Protein AF-A0ABD5GET7-F1 (afdb_monomer_lite)

Sequence (172 aa):
MSDIDWTKAPPGTNAWLEGIWHKQQGSQCFYWDAESEIWRLTRLTQYGLSIILRRPDGKNHEPTPWTGEGLPPVGVEVEWYECRQTGWQRVTVLAYHEDEAWIAPAGKPSIVVGNPANFRPIRTPEQIAEEERKAAIDEMYRIYADQPVATHNVRECLAAIYDSGWRKAGDA

Secondary structure (DSSP, 8-state):
-----GGGPPTT--EEETTEEEEEETTEEEEEETTTTEEEE-HHHHTT-------TTS-PPPPPPP-SSSSPPTT-EEEEE--TTT-EEEEEEEEEETTEEEEEETT-S--EEE-GGGEEPPPPHHHHHHHHHHHHHHHHHHHHHTS-GGG--HHHHHHHHHHTT--PPP--

Structure (mmCIF, N/CA/C/O backbone):
data_AF-A0ABD5GET7-F1
#
_entry.id   AF-A0ABD5GET7-F1
#
loop_
_atom_site.group_PDB
_atom_site.id
_atom_site.type_symbol
_atom_site.label_atom_id
_atom_site.label_alt_id
_atom_site.label_comp_id
_atom_site.label_asym_id
_atom_site.label_entity_id
_atom_site.label_seq_id
_atom_site.pdbx_PDB_ins_code
_atom_site.Cartn_x
_atom_site.Cartn_y
_atom_site.Cartn_z
_atom_site.occupancy
_atom_site.B_iso_or_equiv
_atom_site.auth_seq_id
_atom_site.auth_comp_id
_atom_site.auth_asym_id
_atom_site.auth_atom_id
_atom_site.pdbx_PDB_model_num
ATOM 1 N N . MET A 1 1 ? 4.192 -16.144 -31.088 1.00 47.19 1 MET A N 1
ATOM 2 C CA . MET A 1 1 ? 5.273 -15.468 -30.344 1.00 47.19 1 MET A CA 1
ATOM 3 C C . MET A 1 1 ? 6.553 -16.155 -30.755 1.00 47.19 1 MET A C 1
ATOM 5 O O . MET A 1 1 ? 6.593 -17.371 -30.669 1.00 47.19 1 MET A O 1
ATOM 9 N N . SER A 1 2 ? 7.506 -15.427 -31.328 1.00 50.31 2 SER A N 1
ATOM 10 C CA . SER A 1 2 ? 8.758 -16.007 -31.817 1.00 50.31 2 SER A CA 1
ATOM 11 C C . SER A 1 2 ? 9.522 -16.668 -30.665 1.00 50.31 2 SER A C 1
ATOM 13 O O . SER A 1 2 ? 9.617 -16.070 -29.593 1.00 50.31 2 SER A O 1
ATOM 15 N N . ASP A 1 3 ? 10.054 -17.870 -30.887 1.00 69.19 3 ASP A N 1
ATOM 16 C CA . ASP A 1 3 ? 10.919 -18.575 -29.936 1.00 69.19 3 ASP A CA 1
ATOM 17 C C . ASP A 1 3 ? 12.238 -17.808 -29.780 1.00 69.19 3 ASP A C 1
ATOM 19 O O . ASP A 1 3 ? 13.157 -17.915 -30.592 1.00 69.19 3 ASP A O 1
ATOM 23 N N . ILE A 1 4 ? 12.301 -16.955 -28.761 1.00 75.75 4 ILE A N 1
ATOM 24 C CA . ILE A 1 4 ? 13.485 -16.164 -28.423 1.00 75.75 4 ILE A CA 1
ATOM 25 C C . ILE A 1 4 ? 14.454 -17.049 -27.639 1.00 75.75 4 ILE A C 1
ATOM 27 O O . ILE A 1 4 ? 14.096 -17.615 -26.606 1.00 75.75 4 ILE A O 1
ATOM 31 N N . ASP A 1 5 ? 15.698 -17.130 -28.103 1.00 83.00 5 ASP A N 1
ATOM 32 C CA . ASP A 1 5 ? 16.764 -17.849 -27.409 1.00 83.00 5 ASP A CA 1
ATOM 33 C C . ASP A 1 5 ? 17.336 -17.004 -26.259 1.00 83.00 5 ASP A C 1
ATOM 35 O O . ASP A 1 5 ? 18.267 -16.212 -26.425 1.00 83.00 5 ASP A O 1
ATOM 39 N N . TRP A 1 6 ? 16.767 -17.185 -25.067 1.00 77.75 6 TRP A N 1
ATOM 40 C CA . TRP A 1 6 ? 17.175 -16.491 -23.843 1.00 77.75 6 TRP A CA 1
ATOM 41 C C . TRP A 1 6 ? 18.587 -16.838 -23.364 1.00 77.75 6 TRP A C 1
ATOM 43 O O . TRP A 1 6 ? 19.122 -16.118 -22.522 1.00 77.75 6 TRP A O 1
ATOM 53 N N . THR A 1 7 ? 19.224 -17.890 -23.889 1.00 81.69 7 THR A N 1
ATOM 54 C CA . THR A 1 7 ? 20.618 -18.208 -23.531 1.00 81.69 7 THR A CA 1
ATOM 55 C C . THR A 1 7 ? 21.611 -17.194 -24.099 1.00 81.69 7 THR A C 1
ATOM 57 O O . THR A 1 7 ? 22.713 -17.053 -23.577 1.00 81.69 7 THR A O 1
ATOM 60 N N . LYS A 1 8 ? 21.197 -16.435 -25.121 1.00 85.81 8 LYS A N 1
ATOM 61 C CA . LYS A 1 8 ? 21.974 -15.353 -25.741 1.00 85.81 8 LYS A CA 1
ATOM 62 C C . LYS A 1 8 ? 21.707 -13.983 -25.118 1.00 85.81 8 LYS A C 1
ATOM 64 O O . LYS A 1 8 ? 22.228 -12.980 -25.601 1.00 85.81 8 LYS A O 1
ATOM 69 N N . ALA A 1 9 ? 20.871 -13.922 -24.084 1.00 84.75 9 ALA A N 1
ATOM 70 C CA . ALA A 1 9 ? 20.542 -12.673 -23.425 1.00 84.75 9 ALA A CA 1
ATOM 71 C C . ALA A 1 9 ? 21.751 -12.148 -22.622 1.00 84.75 9 ALA A C 1
ATOM 73 O O . ALA A 1 9 ? 22.353 -12.906 -21.855 1.00 84.75 9 ALA A O 1
ATOM 74 N N . PRO A 1 10 ? 22.082 -10.850 -22.721 1.00 85.62 10 PRO A N 1
ATOM 75 C CA . PRO A 1 10 ? 23.091 -10.236 -21.871 1.00 85.62 10 PRO A CA 1
ATOM 76 C C . PRO A 1 10 ? 22.747 -10.386 -20.376 1.00 85.62 10 PRO A C 1
ATOM 78 O O . PRO A 1 10 ? 21.563 -10.433 -20.009 1.00 85.62 10 PRO A O 1
ATOM 81 N N . PRO A 1 11 ? 23.743 -10.407 -19.473 1.00 80.31 11 PRO A N 1
ATOM 82 C CA . PRO A 1 11 ? 23.496 -10.502 -18.039 1.00 80.31 11 PRO A CA 1
ATOM 83 C C . PRO A 1 11 ? 22.559 -9.397 -17.529 1.00 80.31 11 PRO A C 1
ATOM 85 O O . PRO A 1 11 ? 22.727 -8.215 -17.836 1.00 80.31 11 PRO A O 1
ATOM 88 N N . GLY A 1 12 ? 21.564 -9.788 -16.730 1.00 75.31 12 GLY A N 1
ATOM 89 C CA . GLY A 1 12 ? 20.578 -8.868 -16.156 1.00 75.31 12 GLY A CA 1
ATOM 90 C C . GLY A 1 12 ? 19.410 -8.501 -17.077 1.00 75.31 12 GLY A C 1
ATOM 91 O O . GLY A 1 12 ? 18.558 -7.723 -16.660 1.00 75.31 12 GLY A O 1
ATOM 92 N N . THR A 1 13 ? 19.328 -9.065 -18.287 1.00 79.75 13 THR A N 1
ATOM 93 C CA . THR A 1 13 ? 18.182 -8.880 -19.195 1.00 79.75 13 THR A CA 1
ATOM 94 C C . THR A 1 13 ? 16.878 -9.324 -18.538 1.00 79.75 13 THR A C 1
ATOM 96 O O . THR A 1 13 ? 16.815 -10.404 -17.958 1.00 79.75 13 THR A O 1
ATOM 99 N N . ASN A 1 14 ? 15.803 -8.556 -18.675 1.00 73.69 14 ASN A N 1
ATOM 100 C CA . ASN A 1 14 ? 14.467 -8.937 -18.213 1.00 73.69 14 ASN A CA 1
ATOM 101 C C . ASN A 1 14 ? 13.372 -8.774 -19.280 1.00 73.69 14 ASN A C 1
ATOM 103 O O . ASN A 1 14 ? 12.213 -9.049 -18.988 1.00 73.69 14 ASN A O 1
ATOM 107 N N . ALA A 1 15 ? 13.721 -8.405 -20.516 1.00 76.50 15 ALA A N 1
ATOM 108 C CA . ALA A 1 15 ? 12.778 -8.415 -21.629 1.00 76.50 15 ALA A CA 1
ATOM 109 C C . ALA A 1 15 ? 13.437 -8.441 -23.010 1.00 76.50 15 ALA A C 1
ATOM 111 O O . ALA A 1 15 ? 14.613 -8.116 -23.175 1.00 76.50 15 ALA A O 1
ATOM 112 N N . TRP A 1 16 ? 12.620 -8.794 -24.002 1.00 75.31 16 TRP A N 1
ATOM 113 C CA . TRP A 1 16 ? 12.925 -8.720 -25.424 1.00 75.31 16 TRP A CA 1
ATOM 114 C C . TRP A 1 16 ? 11.808 -7.949 -26.124 1.00 75.31 16 TRP A C 1
ATOM 116 O O . TRP A 1 16 ? 10.655 -8.383 -26.103 1.00 75.31 16 TRP A O 1
ATOM 126 N N . LEU A 1 17 ? 12.143 -6.807 -26.719 1.00 72.31 17 LEU A N 1
ATOM 127 C CA . LEU A 1 17 ? 11.199 -5.935 -27.416 1.00 72.31 17 LEU A CA 1
ATOM 128 C C . LEU A 1 17 ? 11.795 -5.518 -28.751 1.00 72.31 17 LEU A C 1
ATOM 130 O O . LEU A 1 17 ? 12.943 -5.088 -28.792 1.00 72.31 17 LEU A O 1
ATOM 134 N N . GLU A 1 18 ? 11.017 -5.657 -29.824 1.00 73.75 18 GLU A N 1
ATOM 135 C CA . GLU A 1 18 ? 11.384 -5.188 -31.171 1.00 73.75 18 GLU A CA 1
ATOM 136 C C . GLU A 1 18 ? 12.777 -5.645 -31.652 1.00 73.75 18 GLU A C 1
ATOM 138 O O . GLU A 1 18 ? 13.445 -4.959 -32.416 1.00 73.75 18 GLU A O 1
ATOM 143 N N . GLY A 1 19 ? 13.228 -6.828 -31.217 1.00 78.75 19 GLY A N 1
ATOM 144 C CA . GLY A 1 19 ? 14.538 -7.364 -31.598 1.00 78.75 19 GLY A CA 1
ATOM 145 C C . GLY A 1 19 ? 15.706 -6.920 -30.710 1.00 78.75 19 GLY A C 1
ATOM 146 O O . GLY A 1 19 ? 16.855 -7.175 -31.063 1.00 78.75 19 GLY A O 1
ATOM 147 N N . ILE A 1 20 ? 15.435 -6.259 -29.580 1.00 84.81 20 ILE A N 1
ATOM 148 C CA . ILE A 1 20 ? 16.449 -5.691 -28.688 1.00 84.81 20 ILE A CA 1
ATOM 149 C C . ILE A 1 20 ? 16.254 -6.211 -27.256 1.00 84.81 20 ILE A C 1
ATOM 151 O O . ILE A 1 20 ? 15.141 -6.238 -26.712 1.00 84.81 20 ILE A O 1
ATOM 155 N N . TRP A 1 21 ? 17.356 -6.610 -26.614 1.00 86.06 21 TRP A N 1
ATOM 156 C CA . TRP A 1 21 ? 17.367 -6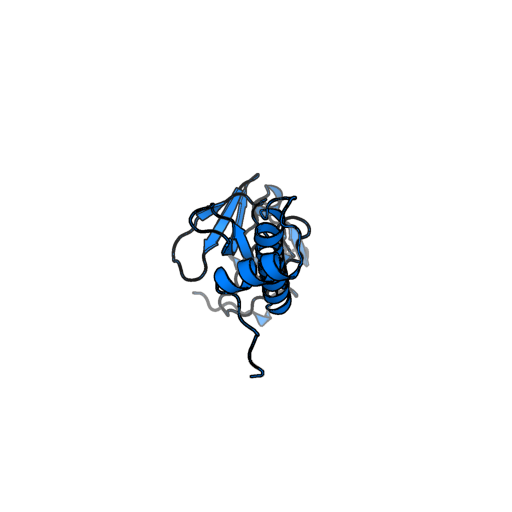.997 -25.202 1.00 86.06 21 TRP A CA 1
ATOM 157 C C . TRP A 1 21 ? 17.219 -5.774 -24.308 1.00 86.06 21 TRP A C 1
ATOM 159 O O . TRP A 1 21 ? 17.871 -4.755 -24.522 1.00 86.06 21 TRP A O 1
ATOM 169 N N . HIS A 1 22 ? 16.401 -5.893 -23.272 1.00 84.12 22 HIS A N 1
ATOM 170 C CA . HIS A 1 22 ? 16.176 -4.831 -22.306 1.00 84.12 22 HIS A CA 1
ATOM 171 C C . HIS A 1 22 ? 16.385 -5.319 -20.873 1.00 84.12 22 HIS A C 1
ATOM 173 O O . HIS A 1 22 ? 16.182 -6.498 -20.567 1.00 84.12 22 HIS A O 1
ATOM 179 N N . LYS A 1 23 ? 16.758 -4.398 -19.982 1.00 82.44 23 LYS A N 1
ATOM 180 C CA . LYS A 1 23 ? 16.748 -4.610 -18.530 1.00 82.44 23 LYS A CA 1
ATOM 181 C C . LYS A 1 23 ? 16.116 -3.432 -17.798 1.00 82.44 23 LYS A C 1
ATOM 183 O O . LYS A 1 23 ? 16.214 -2.295 -18.256 1.00 82.44 23 LYS A O 1
ATOM 188 N N . GLN A 1 24 ? 15.556 -3.694 -16.623 1.00 74.88 24 GLN A N 1
ATOM 189 C CA . GLN A 1 24 ? 15.061 -2.670 -15.704 1.00 74.88 24 GLN A CA 1
ATOM 190 C C . GLN A 1 24 ? 15.885 -2.679 -14.413 1.00 74.88 24 GLN A C 1
ATOM 192 O O . GLN A 1 24 ? 16.191 -3.743 -13.874 1.00 74.88 24 GLN A O 1
ATOM 197 N N . GLN A 1 25 ? 16.243 -1.496 -13.919 1.00 71.94 25 GLN A N 1
ATOM 198 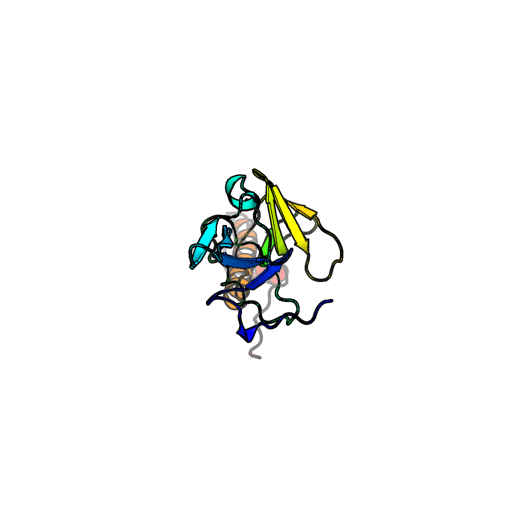C CA . GLN A 1 25 ? 16.857 -1.292 -12.608 1.00 71.94 25 GLN A CA 1
ATOM 199 C C . GLN A 1 25 ? 16.098 -0.167 -11.896 1.00 71.94 25 GLN A C 1
ATOM 201 O O . GLN A 1 25 ? 16.193 0.998 -12.279 1.00 71.94 25 GLN A O 1
ATOM 206 N N . GLY A 1 26 ? 15.289 -0.520 -10.893 1.00 69.19 26 GLY A N 1
ATOM 207 C CA . GLY A 1 26 ? 14.360 0.421 -10.260 1.00 69.19 26 GLY A CA 1
ATOM 208 C C . GLY A 1 26 ? 13.335 0.965 -11.261 1.00 69.19 26 GLY A C 1
ATOM 209 O O . GLY A 1 26 ? 12.670 0.198 -11.959 1.00 69.19 26 GLY A O 1
ATOM 210 N N . SER A 1 27 ? 13.218 2.290 -11.359 1.00 64.19 27 SER A N 1
ATOM 211 C CA . SER A 1 27 ? 12.375 2.960 -12.359 1.00 64.19 27 SER A CA 1
ATOM 212 C C . SER A 1 27 ? 13.039 3.076 -13.735 1.00 64.19 27 SER A C 1
ATOM 214 O O . SER A 1 27 ? 12.364 3.451 -14.699 1.00 64.19 27 SER A O 1
ATOM 216 N N . GLN A 1 28 ? 14.336 2.756 -13.849 1.00 73.06 28 GLN A N 1
ATOM 217 C CA . GLN A 1 28 ? 15.093 2.969 -15.072 1.00 73.06 28 GLN A CA 1
ATOM 218 C C . GLN A 1 28 ? 15.072 1.767 -16.014 1.00 73.06 28 GLN A C 1
ATOM 220 O O . GLN A 1 28 ? 15.267 0.629 -15.589 1.00 73.06 28 GLN A O 1
ATOM 225 N N . CYS A 1 29 ? 14.898 2.027 -17.309 1.00 77.19 29 CYS A N 1
ATOM 226 C CA . CYS A 1 29 ? 14.927 1.021 -18.361 1.00 77.19 29 CYS A CA 1
ATOM 227 C C . CYS A 1 29 ? 16.155 1.216 -19.256 1.00 77.19 29 CYS A C 1
ATOM 229 O O . CYS A 1 29 ? 16.512 2.332 -19.632 1.00 77.19 29 CYS A O 1
ATOM 231 N N . PHE A 1 30 ? 16.791 0.113 -19.633 1.00 84.88 30 PHE A N 1
ATOM 232 C CA . PHE A 1 30 ? 17.965 0.101 -20.496 1.00 84.88 30 PHE A CA 1
ATOM 233 C C . PHE A 1 30 ? 17.737 -0.851 -21.664 1.00 84.88 30 PHE A C 1
ATOM 235 O O . PHE A 1 30 ? 17.106 -1.894 -21.491 1.00 84.88 30 PHE A O 1
ATOM 242 N N . TYR A 1 31 ? 18.289 -0.517 -22.825 1.00 87.44 31 TYR A N 1
ATOM 243 C CA . TYR A 1 31 ? 18.401 -1.411 -23.970 1.00 87.44 31 TYR A CA 1
ATOM 244 C C . TYR A 1 31 ? 19.862 -1.819 -24.172 1.00 87.44 31 TYR A C 1
ATOM 246 O O . TYR A 1 31 ? 20.783 -1.075 -23.821 1.00 87.44 31 TYR A O 1
ATOM 254 N N . TRP A 1 32 ? 20.077 -3.023 -24.687 1.00 90.81 32 TRP A N 1
ATOM 255 C CA . TRP A 1 32 ? 21.402 -3.524 -25.020 1.00 90.81 32 TRP A CA 1
ATOM 256 C C . TRP A 1 32 ? 21.823 -2.998 -26.389 1.00 90.81 32 TRP A C 1
ATOM 258 O O . TRP A 1 32 ? 21.183 -3.299 -27.397 1.00 90.81 32 TRP A O 1
ATOM 268 N N . ASP A 1 33 ? 22.901 -2.223 -26.420 1.00 89.56 33 ASP A N 1
ATOM 269 C CA . ASP A 1 33 ? 23.595 -1.868 -27.650 1.00 89.56 33 ASP A CA 1
ATOM 270 C C . ASP A 1 33 ? 24.550 -3.012 -28.004 1.00 89.56 33 ASP A C 1
ATOM 272 O O . ASP A 1 33 ? 25.578 -3.192 -27.350 1.00 89.56 33 ASP A O 1
ATOM 276 N N . ALA A 1 34 ? 24.185 -3.803 -29.014 1.00 86.50 34 ALA A N 1
ATOM 277 C CA . ALA A 1 34 ? 24.973 -4.952 -29.445 1.00 86.50 34 ALA A CA 1
ATOM 278 C C . ALA A 1 34 ? 26.283 -4.565 -30.150 1.00 86.50 34 ALA A C 1
ATOM 280 O O . ALA A 1 34 ? 27.204 -5.373 -30.156 1.00 86.50 34 ALA A O 1
ATOM 281 N N . GLU A 1 35 ? 26.387 -3.361 -30.724 1.00 88.31 35 GLU A N 1
ATOM 282 C CA . GLU A 1 35 ? 27.617 -2.901 -31.385 1.00 88.31 35 GLU A CA 1
ATOM 283 C C . GLU A 1 35 ? 28.669 -2.485 -30.359 1.00 88.31 35 GLU A C 1
ATOM 285 O O . GLU A 1 35 ? 29.854 -2.762 -30.521 1.00 88.31 35 GLU A O 1
ATOM 290 N N . SER A 1 36 ? 28.223 -1.814 -29.295 1.00 89.56 36 SER A N 1
ATOM 291 C CA . SER A 1 36 ? 29.103 -1.316 -28.233 1.00 89.56 36 SER A CA 1
ATOM 292 C C . SER A 1 36 ? 29.200 -2.255 -27.024 1.00 89.56 36 SER A C 1
ATOM 294 O O . SER A 1 36 ? 29.962 -1.966 -26.108 1.00 89.56 36 SER A O 1
ATOM 296 N N . GLU A 1 37 ? 28.406 -3.329 -26.987 1.00 89.50 37 GLU A N 1
ATOM 297 C CA . GLU A 1 37 ? 28.267 -4.265 -25.859 1.00 89.50 37 GLU A CA 1
ATOM 298 C C . GLU A 1 37 ? 28.002 -3.573 -24.506 1.00 89.50 37 GLU A C 1
ATOM 300 O O . GLU A 1 37 ? 28.530 -3.955 -23.458 1.00 89.50 37 GLU A O 1
ATOM 305 N N . ILE A 1 38 ? 27.165 -2.530 -24.511 1.00 89.88 38 ILE A N 1
ATOM 306 C CA . ILE A 1 38 ? 26.805 -1.776 -23.303 1.00 89.88 38 ILE A CA 1
ATOM 307 C C . ILE A 1 38 ? 25.297 -1.606 -23.151 1.00 89.88 38 ILE A C 1
ATOM 309 O O . ILE A 1 38 ? 24.528 -1.569 -24.108 1.00 89.88 38 ILE A O 1
ATOM 313 N N . TRP A 1 39 ? 24.874 -1.422 -21.903 1.00 89.81 39 TRP A N 1
ATOM 314 C CA . TRP A 1 39 ? 23.512 -1.021 -21.575 1.00 89.81 39 TRP A CA 1
ATOM 315 C C . TRP A 1 39 ? 23.351 0.491 -21.721 1.00 89.81 39 TRP A C 1
ATOM 317 O O . TRP A 1 39 ? 24.032 1.257 -21.039 1.00 89.81 39 TRP A O 1
ATOM 327 N N . ARG A 1 40 ? 22.414 0.925 -22.562 1.00 86.38 40 ARG A N 1
ATOM 328 C CA . ARG A 1 40 ? 22.067 2.338 -22.748 1.00 86.38 40 ARG A CA 1
ATOM 329 C C . ARG A 1 40 ? 20.686 2.624 -22.186 1.00 86.38 40 ARG A C 1
ATOM 331 O O . ARG A 1 40 ? 19.781 1.810 -22.328 1.00 86.38 40 ARG A O 1
ATOM 338 N N . LEU A 1 41 ? 20.516 3.781 -21.553 1.00 81.38 41 LEU A N 1
ATOM 339 C CA . LEU A 1 41 ? 19.216 4.215 -21.041 1.00 81.38 41 LEU A CA 1
ATOM 340 C C . LEU A 1 41 ? 18.228 4.360 -22.210 1.00 81.38 41 LEU A C 1
ATOM 342 O O . LEU A 1 41 ? 18.568 4.960 -23.233 1.00 81.38 41 LEU A O 1
ATOM 346 N N . THR A 1 42 ? 17.013 3.820 -22.083 1.00 75.12 42 THR A N 1
ATOM 347 C CA . THR A 1 42 ? 15.996 4.024 -23.124 1.00 75.12 42 THR A CA 1
ATOM 348 C C . THR A 1 42 ? 15.505 5.469 -23.116 1.00 75.12 42 THR A C 1
ATOM 350 O O . THR A 1 42 ? 15.458 6.126 -22.070 1.00 75.12 42 THR A O 1
ATOM 353 N N . ARG A 1 43 ? 15.093 5.965 -24.288 1.00 67.38 43 ARG A N 1
ATOM 354 C CA . ARG A 1 43 ? 14.488 7.297 -24.414 1.00 67.38 43 ARG A CA 1
ATOM 355 C C . ARG A 1 43 ? 13.234 7.439 -23.553 1.00 67.38 43 ARG A C 1
ATOM 357 O O . ARG A 1 43 ? 12.991 8.522 -23.050 1.00 67.38 43 ARG A O 1
ATOM 364 N N . LEU A 1 44 ? 12.484 6.357 -23.327 1.00 62.03 44 LEU A N 1
ATOM 365 C CA . LEU A 1 44 ? 11.280 6.384 -22.483 1.00 62.03 44 LEU A CA 1
ATOM 366 C C . LEU A 1 44 ? 11.610 6.888 -21.069 1.00 62.03 44 LEU A C 1
ATOM 368 O O . LEU A 1 44 ? 11.030 7.866 -20.613 1.00 62.03 44 LEU A O 1
ATOM 372 N N . THR A 1 45 ? 12.655 6.339 -20.451 1.00 58.19 45 THR A N 1
ATOM 373 C CA . THR A 1 45 ? 13.204 6.827 -19.180 1.00 58.19 45 THR A CA 1
ATOM 374 C C . THR A 1 45 ? 13.742 8.248 -19.241 1.00 58.19 45 THR A C 1
ATOM 376 O O . THR A 1 45 ? 13.626 8.984 -18.268 1.00 58.19 45 THR A O 1
ATOM 379 N N . GLN A 1 46 ? 14.362 8.634 -20.360 1.00 58.34 46 GLN A N 1
ATOM 380 C CA . GLN A 1 46 ? 14.911 9.981 -20.544 1.00 58.34 46 GLN A CA 1
ATOM 381 C C . GLN A 1 46 ? 13.812 11.056 -20.514 1.00 58.34 46 GLN A C 1
ATOM 383 O O . GLN A 1 46 ? 14.081 12.185 -20.116 1.00 58.34 46 GLN A O 1
ATOM 388 N N . TYR A 1 47 ? 12.581 10.692 -20.885 1.00 54.59 47 TYR A N 1
ATOM 389 C CA . TYR A 1 47 ? 11.390 11.538 -20.792 1.00 54.59 47 TYR A CA 1
ATOM 390 C C . TYR A 1 47 ? 10.547 11.273 -19.531 1.00 54.59 47 TYR A C 1
ATOM 392 O O . TYR A 1 47 ? 9.404 11.709 -19.464 1.00 54.59 47 TYR A O 1
ATOM 400 N N . GLY A 1 48 ? 11.080 10.556 -18.534 1.00 49.12 48 GLY A N 1
ATOM 401 C CA . GLY A 1 48 ? 10.380 10.282 -17.272 1.00 49.12 48 GLY A CA 1
ATOM 402 C C . GLY A 1 48 ? 9.352 9.146 -17.327 1.00 49.12 48 GLY A C 1
ATOM 403 O O . GLY A 1 48 ? 8.703 8.874 -16.322 1.00 49.12 48 GLY A O 1
ATOM 404 N N . LEU A 1 49 ? 9.224 8.439 -18.455 1.00 48.47 49 LEU A N 1
ATOM 405 C CA . LEU A 1 49 ? 8.328 7.292 -18.577 1.00 48.47 49 LEU A CA 1
ATOM 406 C C . LEU A 1 49 ? 9.008 6.023 -18.042 1.00 48.47 49 LEU A C 1
ATOM 408 O O . LEU A 1 49 ? 10.016 5.560 -18.583 1.00 48.47 49 LEU A O 1
ATOM 412 N N . SER A 1 50 ? 8.428 5.433 -16.998 1.00 54.88 50 SER A N 1
ATOM 413 C CA . SER A 1 50 ? 8.835 4.130 -16.466 1.00 54.88 50 SER A CA 1
ATOM 414 C C . SER A 1 50 ? 7.838 3.059 -16.908 1.00 54.88 50 SER A C 1
ATOM 416 O O . SER A 1 50 ? 6.647 3.174 -16.628 1.00 54.88 50 SER A O 1
ATOM 418 N N . ILE A 1 51 ? 8.316 2.032 -17.618 1.00 57.06 51 ILE A N 1
ATOM 419 C CA . ILE A 1 51 ? 7.510 0.889 -18.069 1.00 57.06 51 ILE A CA 1
ATOM 420 C C . ILE A 1 51 ? 8.072 -0.409 -17.488 1.00 57.06 51 ILE A C 1
ATOM 422 O O . ILE A 1 51 ? 9.287 -0.596 -17.445 1.00 57.06 51 ILE A O 1
ATOM 426 N N . ILE A 1 52 ? 7.199 -1.327 -17.066 1.00 56.12 52 ILE A N 1
ATOM 427 C CA . ILE A 1 52 ? 7.640 -2.672 -16.684 1.00 56.12 52 ILE A CA 1
ATOM 428 C C . ILE A 1 52 ? 7.877 -3.470 -17.947 1.00 56.12 52 ILE A C 1
ATOM 430 O O . ILE A 1 52 ? 6.965 -3.707 -18.742 1.00 56.12 52 ILE A O 1
ATOM 434 N N . LEU A 1 53 ? 9.092 -3.971 -18.072 1.00 59.03 53 LEU A N 1
ATOM 435 C CA . LEU A 1 53 ? 9.416 -4.945 -19.087 1.00 59.03 53 LEU A CA 1
ATOM 436 C C . LEU A 1 53 ? 9.319 -6.344 -18.470 1.00 59.03 53 LEU A C 1
ATOM 438 O O . LEU A 1 53 ? 10.041 -6.684 -17.531 1.00 59.03 53 LEU A O 1
ATOM 442 N N . ARG A 1 54 ? 8.347 -7.137 -18.937 1.00 54.09 54 ARG A N 1
ATOM 443 C CA . ARG A 1 54 ? 8.090 -8.491 -18.428 1.00 54.09 54 ARG A CA 1
ATOM 444 C C . ARG A 1 54 ? 8.691 -9.537 -19.353 1.00 54.09 54 ARG A C 1
ATOM 446 O O . ARG A 1 54 ? 8.400 -9.534 -20.551 1.00 54.09 54 ARG A O 1
ATOM 453 N N . ARG A 1 55 ? 9.463 -10.474 -18.796 1.00 54.69 55 ARG A N 1
ATOM 454 C CA . ARG A 1 55 ? 9.804 -11.698 -19.517 1.00 54.69 55 ARG A CA 1
ATOM 455 C C . ARG A 1 55 ? 8.520 -12.497 -19.779 1.00 54.69 55 ARG A C 1
ATOM 457 O O . ARG A 1 55 ? 7.712 -12.657 -18.860 1.00 54.69 55 ARG A O 1
ATOM 464 N N . PRO A 1 56 ? 8.338 -13.053 -20.989 1.00 55.16 56 PRO A N 1
ATOM 465 C CA . PRO A 1 56 ? 7.222 -13.948 -21.292 1.00 55.16 56 PRO A CA 1
ATOM 466 C C . PRO A 1 56 ? 7.224 -15.229 -20.446 1.00 55.16 56 PRO A C 1
ATOM 468 O O . PRO A 1 56 ? 6.170 -15.814 -20.228 1.00 55.16 56 PRO A O 1
ATOM 471 N N . ASP A 1 57 ? 8.396 -15.658 -19.958 1.00 53.81 57 ASP A N 1
ATOM 472 C CA . ASP A 1 57 ? 8.571 -16.870 -19.146 1.00 53.81 57 ASP A CA 1
ATOM 473 C C . ASP A 1 57 ? 8.217 -16.682 -17.657 1.00 53.81 57 ASP A C 1
ATOM 475 O O . ASP A 1 57 ? 8.336 -17.623 -16.873 1.00 53.81 57 ASP A O 1
ATOM 479 N N . GLY A 1 58 ? 7.800 -15.475 -17.254 1.00 52.62 58 GLY A N 1
ATOM 480 C CA . GLY A 1 58 ? 7.402 -15.160 -15.882 1.00 52.62 58 GLY A CA 1
ATOM 481 C C . GLY A 1 58 ? 8.552 -15.078 -14.873 1.00 52.62 58 GLY A C 1
ATOM 482 O O . GLY A 1 58 ? 8.303 -14.739 -13.719 1.00 52.62 58 GLY A O 1
ATOM 483 N N . LYS A 1 59 ? 9.808 -15.316 -15.276 1.00 54.44 59 LYS A N 1
ATOM 484 C CA . LYS A 1 59 ? 10.992 -15.270 -14.398 1.00 54.44 59 LYS A CA 1
ATOM 485 C C . LYS A 1 59 ? 11.549 -13.855 -14.256 1.00 54.44 59 LYS A C 1
ATOM 487 O O . LYS A 1 59 ? 12.750 -13.620 -14.410 1.00 54.44 59 LYS A O 1
ATOM 492 N N . ASN A 1 60 ? 10.675 -12.888 -14.007 1.00 54.72 60 ASN A N 1
ATOM 493 C CA . ASN A 1 60 ? 11.129 -11.569 -13.593 1.00 54.72 60 ASN A CA 1
ATOM 494 C C . ASN A 1 60 ? 11.779 -11.678 -12.206 1.00 54.72 60 ASN A C 1
ATOM 496 O O . ASN A 1 60 ? 11.290 -12.424 -11.362 1.00 54.72 60 ASN A O 1
ATOM 500 N N . HIS A 1 61 ? 12.859 -10.925 -11.963 1.00 51.81 61 HIS A N 1
ATOM 501 C CA . HIS A 1 61 ? 13.300 -10.672 -10.591 1.00 5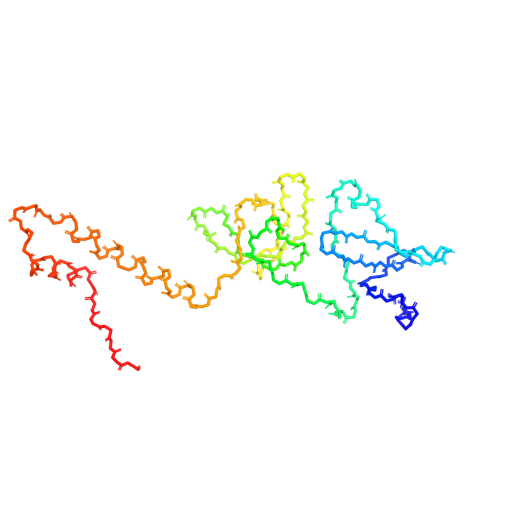1.81 61 HIS A CA 1
ATOM 502 C C . HIS A 1 61 ? 12.114 -10.081 -9.825 1.00 51.81 61 HIS A C 1
ATOM 504 O O . HIS A 1 61 ? 11.517 -9.108 -10.297 1.00 51.81 61 HIS A O 1
ATOM 510 N N . GLU A 1 62 ? 11.750 -10.694 -8.698 1.00 55.44 62 GLU A N 1
ATOM 511 C CA . GLU A 1 62 ? 10.733 -10.144 -7.808 1.00 55.44 62 GLU A CA 1
ATOM 512 C C . GLU A 1 62 ? 11.140 -8.707 -7.457 1.00 55.44 62 GLU A C 1
ATOM 514 O O . GLU A 1 62 ? 12.276 -8.488 -7.022 1.00 55.44 62 GLU A O 1
ATOM 519 N N . PRO A 1 63 ? 10.279 -7.709 -7.720 1.00 59.66 63 PRO A N 1
ATOM 520 C CA . PRO A 1 63 ? 10.565 -6.337 -7.347 1.00 59.66 63 PRO A CA 1
ATOM 521 C C . PRO A 1 63 ? 10.850 -6.281 -5.847 1.00 59.66 63 PRO A C 1
ATOM 523 O O . PRO A 1 63 ? 10.047 -6.762 -5.048 1.00 59.66 63 PRO A O 1
ATOM 526 N N . THR A 1 64 ? 11.988 -5.706 -5.458 1.00 65.69 64 THR A N 1
ATOM 527 C CA . THR A 1 64 ? 12.301 -5.506 -4.042 1.00 65.69 64 THR A CA 1
ATOM 528 C C . THR A 1 64 ? 11.162 -4.715 -3.386 1.00 65.69 64 THR A C 1
ATOM 530 O O . THR A 1 64 ? 10.760 -3.689 -3.949 1.00 65.69 64 THR A O 1
ATOM 533 N N . PRO A 1 65 ? 10.640 -5.150 -2.223 1.00 76.62 65 PRO A N 1
ATOM 534 C CA . PRO A 1 65 ? 9.601 -4.414 -1.516 1.00 76.62 65 PRO A CA 1
ATOM 535 C C . PRO A 1 65 ? 10.014 -2.961 -1.275 1.00 76.62 65 PRO A C 1
ATOM 537 O O . PRO A 1 65 ? 11.154 -2.678 -0.900 1.00 76.62 65 PRO A O 1
ATOM 540 N N . TRP A 1 66 ? 9.086 -2.033 -1.496 1.00 87.25 66 TRP A N 1
ATOM 541 C CA . TRP A 1 66 ? 9.334 -0.617 -1.261 1.00 87.25 66 TRP A CA 1
ATOM 542 C C . TRP A 1 66 ? 9.344 -0.322 0.239 1.00 87.25 66 TRP A C 1
ATOM 544 O O . TRP A 1 66 ? 8.401 -0.651 0.955 1.00 87.25 66 TRP A O 1
ATOM 554 N N . THR A 1 67 ? 10.411 0.318 0.709 1.00 85.69 67 THR A N 1
ATOM 555 C CA . THR A 1 67 ? 10.636 0.626 2.129 1.00 85.69 67 THR A CA 1
ATOM 556 C C . THR A 1 67 ? 9.908 1.883 2.608 1.00 85.69 67 THR A C 1
ATOM 558 O O . THR A 1 67 ? 9.933 2.176 3.799 1.00 85.69 67 THR A O 1
ATOM 561 N N . GLY A 1 68 ? 9.257 2.624 1.706 1.00 86.06 68 GLY A N 1
ATOM 562 C CA . GLY A 1 68 ? 8.558 3.875 2.022 1.00 86.06 68 GLY A CA 1
ATOM 563 C C . GLY A 1 68 ? 9.358 5.131 1.679 1.00 86.06 68 GLY A C 1
ATOM 564 O O . GLY A 1 68 ? 8.844 6.236 1.816 1.00 86.06 68 GLY A O 1
ATOM 565 N N . GLU A 1 69 ? 10.603 4.979 1.223 1.00 83.31 69 GLU A N 1
ATOM 566 C CA . GLU A 1 69 ? 11.446 6.096 0.801 1.00 83.31 69 GLU A CA 1
ATOM 567 C C . GLU A 1 69 ? 11.275 6.387 -0.697 1.00 83.31 69 GLU A C 1
ATOM 569 O O . GLU A 1 69 ? 11.414 5.493 -1.534 1.00 83.31 69 GLU A O 1
ATOM 574 N N . GLY A 1 70 ? 10.981 7.643 -1.047 1.00 86.44 70 GLY A N 1
ATOM 575 C CA . GLY A 1 70 ? 10.773 8.068 -2.436 1.00 86.44 70 GLY A CA 1
ATOM 576 C C . GLY A 1 70 ? 9.480 7.524 -3.049 1.00 86.44 70 GLY A C 1
ATOM 577 O O . GLY A 1 70 ? 8.529 7.232 -2.339 1.00 86.44 70 GLY A O 1
ATOM 578 N N . LEU A 1 71 ? 9.422 7.402 -4.376 1.00 87.25 71 LEU A N 1
ATOM 579 C CA . LEU A 1 71 ? 8.284 6.767 -5.046 1.00 87.25 71 LEU A CA 1
ATOM 580 C C . LEU A 1 71 ? 8.460 5.242 -5.082 1.00 87.25 71 LEU A C 1
ATOM 582 O O . LEU A 1 71 ? 9.573 4.773 -5.346 1.00 87.25 71 LEU A O 1
ATOM 586 N N . PRO A 1 72 ? 7.384 4.456 -4.892 1.00 88.88 72 PRO A N 1
ATOM 587 C CA . PRO A 1 72 ? 7.473 3.014 -5.038 1.00 88.88 72 PRO A CA 1
ATOM 588 C C . PRO A 1 72 ? 7.919 2.626 -6.452 1.00 88.88 72 PRO A C 1
ATOM 590 O O . PRO A 1 72 ? 7.418 3.195 -7.428 1.00 88.88 72 PRO A O 1
ATOM 593 N N . PRO A 1 73 ? 8.827 1.646 -6.606 1.00 84.69 73 PRO A N 1
ATOM 594 C CA . PRO A 1 73 ? 9.203 1.154 -7.920 1.00 84.69 73 PRO A CA 1
ATOM 595 C C . PRO A 1 73 ? 7.994 0.607 -8.681 1.00 84.69 73 PRO A C 1
ATOM 597 O O . PRO A 1 73 ? 7.099 -0.022 -8.114 1.00 84.69 73 PRO A O 1
ATOM 600 N N . VAL A 1 74 ? 7.994 0.808 -9.994 1.00 83.38 74 VAL A N 1
ATOM 601 C CA . VAL A 1 74 ? 6.955 0.256 -10.859 1.00 83.38 74 VAL A CA 1
ATOM 602 C C . VAL A 1 74 ? 7.005 -1.277 -10.813 1.00 83.38 74 VAL A C 1
ATOM 604 O O . VAL A 1 74 ? 8.069 -1.879 -10.951 1.00 83.38 74 VAL A O 1
ATOM 607 N N . GLY A 1 75 ? 5.848 -1.904 -10.612 1.00 79.75 75 GLY A N 1
ATOM 608 C CA . GLY A 1 75 ? 5.672 -3.347 -10.452 1.00 79.75 75 GLY A CA 1
ATOM 609 C C . GLY A 1 75 ? 5.628 -3.824 -9.006 1.00 79.75 75 GLY A C 1
ATOM 610 O O . GLY A 1 75 ? 5.313 -4.990 -8.781 1.00 79.75 75 GLY A O 1
ATOM 611 N N . VAL A 1 76 ? 5.908 -2.949 -8.038 1.00 86.12 76 VAL A N 1
ATOM 612 C CA . VAL A 1 76 ? 5.781 -3.257 -6.609 1.00 86.12 76 VAL A CA 1
ATOM 613 C C . VAL A 1 76 ? 4.317 -3.150 -6.181 1.00 86.12 76 VAL A C 1
ATOM 615 O O . VAL A 1 76 ? 3.575 -2.277 -6.641 1.00 86.12 76 VAL A O 1
ATOM 618 N N . GLU A 1 77 ? 3.907 -4.052 -5.291 1.00 90.00 77 GLU A N 1
ATOM 619 C CA . GLU A 1 77 ? 2.630 -3.955 -4.591 1.00 90.00 77 GLU A CA 1
ATOM 620 C C . GLU A 1 77 ? 2.773 -3.040 -3.367 1.00 90.00 77 GLU A C 1
ATOM 622 O O . GLU A 1 77 ? 3.708 -3.173 -2.575 1.00 90.00 77 GLU A O 1
ATOM 627 N N . VAL A 1 78 ? 1.848 -2.097 -3.224 1.00 92.31 78 VAL A N 1
ATOM 628 C CA . VAL A 1 78 ? 1.816 -1.101 -2.147 1.00 92.31 78 VAL A CA 1
ATOM 629 C C . VAL A 1 78 ? 0.408 -0.975 -1.581 1.00 92.31 78 VAL A C 1
ATOM 631 O O . VAL A 1 78 ? -0.567 -1.397 -2.207 1.00 92.31 78 VAL A O 1
ATOM 634 N N . GLU A 1 79 ? 0.281 -0.371 -0.402 1.00 94.25 79 GLU A N 1
ATOM 635 C CA . GLU A 1 79 ? -1.015 0.112 0.066 1.00 94.25 79 GLU A CA 1
ATOM 636 C C . GLU A 1 79 ? -1.240 1.537 -0.449 1.00 94.25 79 GLU A C 1
ATOM 638 O O . GLU A 1 79 ? -0.384 2.409 -0.309 1.00 94.25 79 GLU A O 1
ATOM 643 N N . TRP A 1 80 ? -2.409 1.777 -1.032 1.00 94.31 80 TRP A N 1
ATOM 644 C CA . TRP A 1 80 ? -2.835 3.075 -1.536 1.00 94.31 80 TRP A CA 1
ATOM 645 C C . TRP A 1 80 ? -4.119 3.513 -0.848 1.00 94.31 80 TRP A C 1
ATOM 647 O O . TRP A 1 80 ? -5.073 2.736 -0.748 1.00 94.31 80 TRP A O 1
ATOM 657 N N . TYR A 1 81 ? -4.146 4.758 -0.385 1.00 93.19 81 TYR A N 1
ATOM 658 C CA . TYR A 1 81 ? -5.357 5.371 0.140 1.00 93.19 81 TYR A CA 1
ATOM 659 C C . TYR A 1 81 ? -6.138 6.060 -0.981 1.00 93.19 81 TYR A C 1
ATOM 661 O O . TYR A 1 81 ? -5.718 7.094 -1.506 1.00 93.19 81 TYR A O 1
ATOM 669 N N . GLU A 1 82 ? -7.291 5.495 -1.332 1.00 88.31 82 GLU A N 1
ATOM 670 C CA . GLU A 1 82 ? -8.155 6.051 -2.378 1.00 88.31 82 GLU A CA 1
ATOM 671 C C . GLU A 1 82 ? -8.966 7.230 -1.844 1.00 88.31 82 GLU A C 1
ATOM 673 O O . GLU A 1 82 ? -8.809 8.369 -2.281 1.00 88.31 82 GLU A O 1
ATOM 678 N N . CYS A 1 83 ? -9.842 6.965 -0.876 1.00 87.25 83 CYS A N 1
ATOM 679 C CA . CYS A 1 83 ? -10.672 7.978 -0.243 1.00 87.25 83 CYS A CA 1
ATOM 680 C C . CYS A 1 83 ? -11.220 7.471 1.096 1.00 87.25 83 CYS A C 1
ATOM 682 O O . CYS A 1 83 ? -11.057 6.309 1.456 1.00 87.25 83 CYS A O 1
ATOM 684 N N . ARG A 1 84 ? -11.951 8.323 1.824 1.00 84.31 84 ARG A N 1
ATOM 685 C CA . ARG A 1 84 ? -12.553 7.963 3.120 1.00 84.31 84 ARG A CA 1
ATOM 686 C C . ARG A 1 84 ? -13.583 6.825 3.043 1.00 84.31 84 ARG A C 1
ATOM 688 O O . ARG A 1 84 ? -13.824 6.179 4.055 1.00 84.31 84 ARG A O 1
ATOM 695 N N . GLN A 1 85 ? -14.211 6.607 1.887 1.00 84.25 85 GLN A N 1
ATOM 696 C CA . GLN A 1 85 ? -15.259 5.591 1.723 1.00 84.25 85 GLN A CA 1
ATOM 697 C C . GLN A 1 85 ? -14.681 4.190 1.499 1.00 84.25 85 GLN A C 1
ATOM 699 O O . GLN A 1 85 ? -15.220 3.220 2.021 1.00 84.25 85 GLN A O 1
ATOM 704 N N . THR A 1 86 ? -13.594 4.086 0.734 1.00 85.06 86 THR A N 1
ATOM 705 C CA . THR A 1 86 ? -12.947 2.810 0.389 1.00 85.06 86 THR A CA 1
ATOM 706 C C . THR A 1 86 ? -11.724 2.506 1.247 1.00 85.06 86 THR A C 1
ATOM 708 O O . THR A 1 86 ? -11.428 1.341 1.495 1.00 85.06 86 THR A O 1
ATOM 711 N N . GLY A 1 87 ? -11.047 3.534 1.753 1.00 90.06 87 GLY A N 1
ATOM 712 C CA . GLY A 1 87 ? -9.891 3.409 2.628 1.00 90.06 87 GLY A CA 1
ATOM 713 C C . GLY A 1 87 ? -8.623 2.946 1.909 1.00 90.06 87 GLY A C 1
ATOM 714 O O . GLY A 1 87 ? -8.383 3.262 0.740 1.00 90.06 87 GLY A O 1
ATOM 715 N N . TRP A 1 88 ? -7.786 2.228 2.657 1.00 92.12 88 TRP A N 1
ATOM 716 C CA . TRP A 1 88 ? -6.536 1.650 2.169 1.00 92.12 88 TRP A CA 1
ATOM 717 C C . TRP A 1 88 ? -6.801 0.364 1.389 1.00 92.12 88 TRP A C 1
ATOM 719 O O . TRP A 1 88 ? -7.509 -0.520 1.868 1.00 92.12 88 TRP A O 1
ATOM 729 N N . GLN A 1 89 ? -6.180 0.225 0.221 1.00 91.19 89 GLN A N 1
ATOM 730 C CA . GLN A 1 89 ? -6.261 -0.983 -0.596 1.00 91.19 89 GLN A CA 1
ATOM 731 C C . GLN A 1 89 ? -4.895 -1.365 -1.161 1.00 91.19 89 GLN A C 1
ATOM 733 O O . GLN A 1 89 ? -4.033 -0.509 -1.349 1.00 91.19 89 GLN A O 1
ATOM 738 N N . ARG A 1 90 ? -4.700 -2.653 -1.449 1.00 92.44 90 ARG A N 1
ATOM 739 C CA . ARG A 1 90 ? -3.484 -3.135 -2.111 1.00 92.44 90 ARG A CA 1
ATOM 740 C C . ARG A 1 90 ? -3.566 -2.892 -3.609 1.00 92.44 90 ARG A C 1
ATOM 742 O O . ARG A 1 90 ? -4.559 -3.256 -4.246 1.00 92.44 90 ARG A O 1
ATOM 749 N N . VAL A 1 91 ? -2.523 -2.285 -4.159 1.00 91.94 91 VAL A N 1
ATOM 750 C CA . VAL A 1 91 ? -2.427 -1.948 -5.580 1.00 91.94 91 VAL A CA 1
ATOM 751 C C . VAL A 1 91 ? -1.030 -2.244 -6.107 1.00 91.94 91 VAL A C 1
ATOM 753 O O . VAL A 1 91 ? -0.046 -2.124 -5.382 1.00 91.94 91 VAL A O 1
ATOM 756 N N . THR A 1 92 ? -0.930 -2.591 -7.385 1.00 91.19 92 THR A N 1
ATOM 757 C CA . THR A 1 92 ? 0.346 -2.667 -8.101 1.00 91.19 92 THR A CA 1
ATOM 758 C C . THR A 1 92 ? 0.590 -1.363 -8.847 1.00 91.19 92 THR A C 1
ATOM 760 O O . THR A 1 92 ? -0.276 -0.912 -9.598 1.00 91.19 92 THR A O 1
ATOM 763 N N . VAL A 1 93 ? 1.774 -0.775 -8.681 1.00 88.88 93 VAL A N 1
ATOM 764 C CA . VAL A 1 93 ? 2.193 0.411 -9.443 1.00 88.88 93 VAL A CA 1
ATOM 765 C C . VAL A 1 93 ? 2.514 0.010 -10.883 1.00 88.88 93 VAL A C 1
ATOM 767 O O . VAL A 1 93 ? 3.342 -0.870 -11.104 1.00 88.88 93 VAL A O 1
ATOM 770 N N . LEU A 1 94 ? 1.885 0.648 -11.870 1.00 86.00 94 LEU A N 1
ATOM 771 C CA . LEU A 1 94 ? 2.039 0.319 -13.294 1.00 86.00 94 LEU A CA 1
ATOM 772 C C . LEU A 1 94 ? 2.861 1.346 -14.071 1.00 86.00 94 LEU A C 1
ATOM 774 O O . LEU A 1 94 ? 3.586 0.955 -14.984 1.00 86.00 94 LEU A O 1
ATOM 778 N N . ALA A 1 95 ? 2.743 2.630 -13.731 1.00 82.44 95 ALA A N 1
ATOM 779 C CA . ALA A 1 95 ? 3.505 3.716 -14.344 1.00 82.44 95 ALA A CA 1
ATOM 780 C C . ALA A 1 95 ? 3.384 5.010 -13.527 1.00 82.44 95 ALA A C 1
ATOM 782 O O . ALA A 1 95 ? 2.483 5.142 -12.697 1.00 82.44 95 ALA A O 1
ATOM 783 N N . TYR A 1 96 ? 4.252 5.972 -13.840 1.00 82.50 96 TYR A N 1
ATOM 784 C CA . TYR A 1 96 ? 4.163 7.358 -13.386 1.00 82.50 96 TYR A CA 1
ATOM 785 C C . TYR A 1 96 ? 4.192 8.307 -14.582 1.00 82.50 96 TYR A C 1
ATOM 787 O O . TYR A 1 96 ? 4.880 8.035 -15.570 1.00 82.50 96 TYR A O 1
ATOM 795 N N . HIS A 1 97 ? 3.489 9.426 -14.461 1.00 82.75 97 HIS A N 1
ATOM 796 C CA . HIS A 1 97 ? 3.633 10.587 -15.331 1.00 82.75 97 HIS A CA 1
ATOM 797 C C . HIS A 1 97 ? 3.385 11.835 -14.488 1.00 82.75 97 HIS A C 1
ATOM 799 O O . HIS A 1 97 ? 2.314 11.969 -13.902 1.00 82.75 97 HIS A O 1
ATOM 805 N N . GLU A 1 98 ? 4.374 12.728 -14.420 1.00 84.56 98 GLU A N 1
ATOM 806 C CA . GLU A 1 98 ? 4.346 13.891 -13.522 1.00 84.56 98 GLU A CA 1
ATOM 807 C C . GLU A 1 98 ? 4.020 13.468 -12.075 1.00 84.56 98 GLU A C 1
ATOM 809 O O . GLU A 1 98 ? 4.713 12.614 -11.518 1.00 84.56 98 GLU A O 1
ATOM 814 N N . ASP A 1 99 ? 2.960 14.030 -11.494 1.00 84.81 99 ASP A N 1
ATOM 815 C CA . ASP A 1 99 ? 2.508 13.769 -10.126 1.00 84.81 99 ASP A CA 1
ATOM 816 C C . ASP A 1 99 ? 1.381 12.720 -10.065 1.00 84.81 99 ASP A C 1
ATOM 818 O O . ASP A 1 99 ? 0.644 12.642 -9.082 1.00 84.81 99 ASP A O 1
ATOM 822 N N . GLU A 1 100 ? 1.226 11.904 -11.110 1.00 87.31 100 GLU A N 1
ATOM 823 C CA . GLU A 1 100 ? 0.199 10.867 -11.204 1.00 87.31 100 GLU A CA 1
ATOM 824 C C . GLU A 1 100 ? 0.809 9.464 -11.300 1.00 87.31 100 GLU A C 1
ATOM 826 O O . GLU A 1 100 ? 1.820 9.231 -11.969 1.00 87.31 100 GLU A O 1
ATOM 831 N N . ALA A 1 101 ? 0.160 8.501 -10.642 1.00 89.19 101 ALA A N 1
ATOM 832 C CA . ALA A 1 101 ? 0.479 7.083 -10.729 1.00 89.19 101 ALA A CA 1
ATOM 833 C C . ALA A 1 101 ? -0.677 6.297 -11.349 1.00 89.19 101 ALA A C 1
ATOM 835 O O . ALA A 1 101 ? -1.820 6.388 -10.901 1.00 89.19 101 ALA A O 1
ATOM 836 N N . TRP A 1 102 ? -0.361 5.443 -12.316 1.00 91.00 102 TRP A N 1
ATOM 837 C CA . TRP A 1 102 ? -1.279 4.429 -12.822 1.00 91.00 102 TRP A CA 1
ATOM 838 C C . TRP A 1 102 ? -1.124 3.187 -11.966 1.00 91.00 102 TRP A C 1
ATOM 840 O O . TRP A 1 102 ? -0.019 2.665 -11.809 1.00 91.00 102 TRP A O 1
ATOM 850 N N . ILE A 1 103 ? -2.232 2.704 -11.424 1.00 91.88 103 ILE A N 1
ATOM 851 C CA . ILE A 1 103 ? -2.263 1.613 -10.456 1.00 91.88 103 ILE A CA 1
ATOM 852 C C . ILE A 1 103 ? -3.320 0.576 -10.825 1.00 91.88 103 ILE A C 1
ATOM 854 O O . ILE A 1 103 ? -4.388 0.904 -11.343 1.00 91.88 103 ILE A O 1
ATOM 858 N N . ALA A 1 104 ? -3.028 -0.689 -10.533 1.00 90.75 104 ALA A N 1
ATOM 859 C CA . ALA A 1 104 ? -3.975 -1.795 -10.642 1.00 90.75 104 ALA A CA 1
ATOM 860 C C . ALA A 1 104 ? -4.367 -2.273 -9.237 1.00 90.75 104 ALA A C 1
ATOM 862 O O . ALA A 1 104 ? -3.516 -2.828 -8.538 1.00 90.75 104 ALA A O 1
ATOM 863 N N . PRO A 1 105 ? -5.623 -2.094 -8.798 1.00 89.25 105 PRO A N 1
ATOM 864 C CA . PRO A 1 105 ? -6.094 -2.686 -7.555 1.00 89.25 105 PRO A CA 1
ATOM 865 C C . PRO A 1 105 ? -6.069 -4.214 -7.603 1.00 89.25 105 PRO A C 1
ATOM 867 O O . PRO A 1 105 ? -6.471 -4.827 -8.596 1.00 89.25 105 PRO A O 1
ATOM 870 N N . ALA A 1 106 ? -5.643 -4.837 -6.506 1.00 84.88 106 ALA A N 1
ATOM 871 C CA . ALA A 1 106 ? -5.582 -6.289 -6.405 1.00 84.88 106 ALA A CA 1
ATOM 872 C C . ALA A 1 106 ? -6.964 -6.925 -6.659 1.00 84.88 106 ALA A C 1
ATOM 874 O O . ALA A 1 106 ? -7.971 -6.539 -6.061 1.00 84.88 106 ALA A O 1
ATOM 875 N N . GLY A 1 107 ? -7.018 -7.905 -7.566 1.00 77.75 107 GLY A N 1
ATOM 876 C CA . GLY A 1 107 ? -8.241 -8.649 -7.886 1.00 77.75 107 GLY A CA 1
ATOM 877 C C . GLY A 1 107 ? -9.276 -7.896 -8.732 1.00 77.75 107 GLY A C 1
ATOM 878 O O . GLY A 1 107 ? -10.356 -8.438 -8.965 1.00 77.75 107 GLY A O 1
ATOM 879 N N . LYS A 1 108 ? -8.975 -6.683 -9.220 1.00 77.06 108 LYS A N 1
ATOM 880 C CA . LYS A 1 108 ? -9.852 -5.931 -10.131 1.00 77.06 108 LYS A CA 1
ATOM 881 C C . LYS A 1 108 ? -9.188 -5.766 -11.505 1.00 77.06 108 LYS A C 1
ATOM 883 O O . LYS A 1 108 ? -8.009 -5.435 -11.567 1.00 77.06 108 LYS A O 1
ATOM 888 N N . PRO A 1 109 ? -9.924 -5.922 -12.621 1.00 72.94 109 PRO A N 1
ATOM 889 C CA . PRO A 1 109 ? -9.381 -5.708 -13.967 1.00 72.94 109 PRO A CA 1
ATOM 890 C C . PRO A 1 109 ? -9.279 -4.219 -14.363 1.00 72.94 109 PRO A C 1
ATOM 892 O O . PRO A 1 109 ? -9.073 -3.907 -15.532 1.00 72.94 109 PRO A O 1
ATOM 895 N N . SER A 1 110 ? -9.472 -3.291 -13.422 1.00 80.69 110 SER A N 1
ATOM 896 C CA . SER A 1 110 ? -9.488 -1.846 -13.665 1.00 80.69 110 SER A CA 1
ATOM 897 C C . SER A 1 110 ? -8.123 -1.210 -13.410 1.00 80.69 110 SER A C 1
ATOM 899 O O . SER A 1 110 ? -7.473 -1.533 -12.420 1.00 80.69 110 SER A O 1
ATOM 901 N N . ILE A 1 111 ? -7.744 -0.240 -14.241 1.00 86.69 111 ILE A N 1
ATOM 902 C CA . ILE A 1 111 ? -6.629 0.674 -13.970 1.00 86.69 111 ILE A CA 1
ATOM 903 C C . ILE A 1 111 ? -7.207 1.966 -13.399 1.00 86.69 111 ILE A C 1
ATOM 905 O O . ILE A 1 111 ? -8.205 2.477 -13.908 1.00 86.69 111 ILE A O 1
ATOM 909 N N . VAL A 1 112 ? -6.582 2.478 -12.346 1.00 89.50 112 VAL A N 1
ATOM 910 C CA . VAL A 1 112 ? -6.948 3.736 -11.694 1.00 89.50 112 VAL A CA 1
ATOM 911 C C . VAL A 1 112 ? -5.761 4.690 -11.774 1.00 89.50 112 VAL A C 1
ATOM 913 O O . VAL A 1 112 ? -4.610 4.253 -11.750 1.00 89.50 112 VAL A O 1
ATOM 916 N N . VAL A 1 113 ? -6.042 5.986 -11.892 1.00 90.19 113 VAL A N 1
ATOM 917 C CA . VAL A 1 113 ? -5.038 7.045 -11.750 1.00 90.19 113 VAL A CA 1
ATOM 918 C C . VAL A 1 113 ? -5.151 7.596 -10.335 1.00 90.19 113 VAL A C 1
ATOM 920 O O . VAL A 1 113 ? -6.241 7.965 -9.898 1.00 90.19 113 VAL A O 1
ATOM 923 N N . GLY A 1 114 ? -4.045 7.589 -9.599 1.00 88.38 114 GLY A N 1
ATOM 924 C CA . GLY A 1 114 ? -3.994 7.976 -8.196 1.00 88.38 114 GLY A CA 1
ATOM 925 C C . GLY A 1 114 ? -2.820 8.894 -7.886 1.00 88.38 114 GLY A C 1
ATOM 926 O O . GLY A 1 114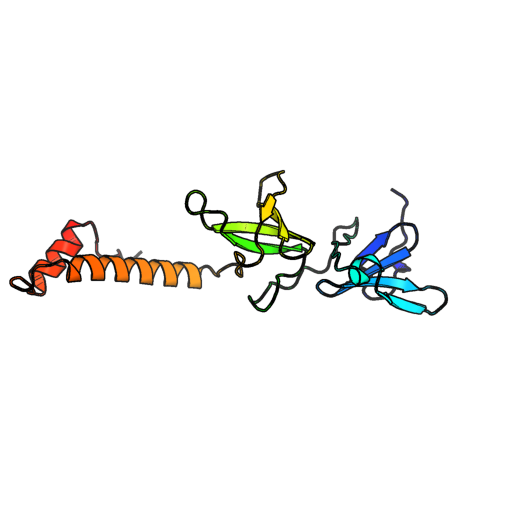 ? -1.826 8.929 -8.608 1.00 88.38 114 GLY A O 1
ATOM 927 N N . ASN A 1 115 ? -2.935 9.624 -6.776 1.00 90.00 115 ASN A N 1
ATOM 928 C CA . ASN A 1 115 ? -1.858 10.470 -6.273 1.00 90.00 115 ASN A CA 1
ATOM 929 C C . ASN A 1 115 ? -0.765 9.603 -5.606 1.00 90.00 115 ASN A C 1
ATOM 931 O O . ASN A 1 115 ? -1.081 8.896 -4.639 1.00 90.00 115 ASN A O 1
ATOM 935 N N . PRO A 1 116 ? 0.503 9.678 -6.052 1.00 87.69 116 PRO A N 1
ATOM 936 C CA . PRO A 1 116 ? 1.614 8.943 -5.459 1.00 87.69 116 PRO A CA 1
ATOM 937 C C . PRO A 1 116 ? 1.875 9.246 -3.978 1.00 87.69 116 PRO A C 1
ATOM 939 O O . PRO A 1 116 ? 2.398 8.396 -3.261 1.00 87.69 116 PRO A O 1
ATOM 942 N N . ALA A 1 117 ? 1.478 10.424 -3.487 1.00 90.00 117 ALA A N 1
ATOM 943 C CA . ALA A 1 117 ? 1.604 10.801 -2.078 1.00 90.00 117 ALA A CA 1
ATOM 944 C C . ALA A 1 117 ? 0.723 9.956 -1.138 1.00 90.00 117 ALA A C 1
ATOM 946 O O . ALA A 1 117 ? 0.949 9.940 0.069 1.00 90.00 117 ALA A O 1
ATOM 947 N N . ASN A 1 118 ? -0.267 9.237 -1.680 1.00 94.00 118 ASN A N 1
ATOM 948 C CA . ASN A 1 118 ? -1.160 8.370 -0.911 1.00 94.00 118 ASN A CA 1
ATOM 949 C C . ASN A 1 118 ? -0.652 6.924 -0.806 1.00 94.00 118 ASN A C 1
ATOM 951 O O . ASN A 1 118 ? -1.408 6.045 -0.378 1.00 94.00 118 ASN A O 1
ATOM 955 N N . PHE A 1 119 ? 0.582 6.645 -1.227 1.00 94.44 119 PHE A N 1
ATOM 956 C CA . PHE A 1 119 ? 1.180 5.328 -1.065 1.00 94.44 119 PHE A CA 1
ATOM 957 C C . PHE A 1 119 ? 1.836 5.156 0.297 1.00 94.44 119 PHE A C 1
ATOM 959 O O . PHE A 1 119 ? 2.435 6.074 0.855 1.00 94.44 119 PHE A O 1
ATOM 966 N N . ARG A 1 120 ? 1.795 3.921 0.790 1.00 93.56 120 ARG A N 1
ATOM 967 C CA . ARG A 1 120 ? 2.683 3.452 1.849 1.00 93.56 120 ARG A CA 1
ATOM 968 C C . ARG A 1 120 ? 3.111 2.001 1.605 1.00 93.56 120 ARG A C 1
ATOM 970 O O . ARG A 1 120 ? 2.437 1.275 0.865 1.00 93.56 120 ARG A O 1
ATOM 977 N N . PRO A 1 121 ? 4.213 1.560 2.229 1.00 92.75 121 PRO A N 1
ATOM 978 C CA . PRO A 1 121 ? 4.597 0.157 2.234 1.00 92.75 121 PRO A CA 1
ATOM 979 C C . PRO A 1 121 ? 3.482 -0.740 2.765 1.00 92.75 121 PRO A C 1
ATOM 981 O O . PRO A 1 121 ? 2.691 -0.336 3.620 1.00 92.75 121 PRO A O 1
ATOM 984 N N . ILE A 1 122 ? 3.451 -1.983 2.291 1.00 90.44 122 ILE A N 1
ATOM 985 C CA . ILE A 1 122 ? 2.567 -2.999 2.858 1.00 90.44 122 ILE A CA 1
ATOM 986 C C . ILE A 1 122 ? 2.973 -3.227 4.314 1.00 90.44 122 ILE A C 1
ATOM 988 O O . ILE A 1 122 ? 4.115 -3.589 4.599 1.00 90.44 122 ILE A O 1
ATOM 992 N N . ARG A 1 123 ? 2.025 -3.016 5.229 1.00 89.19 123 ARG A N 1
ATOM 993 C CA . ARG A 1 123 ? 2.243 -3.239 6.660 1.00 89.19 123 ARG A CA 1
ATOM 994 C C . ARG A 1 123 ? 2.369 -4.727 6.958 1.00 89.19 123 ARG A C 1
ATOM 996 O O . ARG A 1 123 ? 1.652 -5.549 6.378 1.00 89.19 123 ARG A O 1
ATOM 1003 N N . THR A 1 124 ? 3.246 -5.064 7.898 1.00 86.38 124 THR A N 1
ATOM 1004 C CA . THR A 1 124 ? 3.330 -6.431 8.417 1.00 86.38 124 THR A CA 1
ATOM 1005 C C . THR A 1 124 ? 2.128 -6.734 9.321 1.00 86.38 124 THR A C 1
ATOM 1007 O O . THR A 1 124 ? 1.528 -5.805 9.876 1.00 86.38 124 THR A O 1
ATOM 1010 N N . PRO A 1 125 ? 1.757 -8.013 9.504 1.00 85.75 125 PRO A N 1
ATOM 1011 C CA . PRO A 1 125 ? 0.696 -8.394 10.438 1.00 85.75 125 PRO A CA 1
ATOM 1012 C C . PRO A 1 125 ? 0.907 -7.835 11.851 1.00 85.75 125 PRO A C 1
ATOM 1014 O O . PRO A 1 125 ? -0.043 -7.411 12.499 1.00 85.75 125 PRO A O 1
ATOM 1017 N N . GLU A 1 126 ? 2.156 -7.766 12.308 1.00 84.38 126 GLU A N 1
ATOM 1018 C CA . GLU A 1 126 ? 2.524 -7.240 13.624 1.00 84.38 126 GLU A CA 1
ATOM 1019 C C . GLU A 1 126 ? 2.294 -5.729 13.714 1.00 84.38 126 GLU A C 1
ATOM 1021 O O . GLU A 1 126 ? 1.809 -5.238 14.731 1.00 84.38 126 GLU A O 1
ATOM 1026 N N . GLN A 1 127 ? 2.604 -4.984 12.647 1.00 86.00 127 GLN A N 1
ATOM 1027 C CA . GLN A 1 127 ? 2.322 -3.549 12.583 1.00 86.00 127 GLN A CA 1
ATOM 1028 C C . GLN A 1 127 ? 0.817 -3.279 12.605 1.00 86.00 127 GLN A C 1
ATOM 1030 O O . GLN A 1 127 ? 0.376 -2.379 13.312 1.00 86.00 127 GLN A O 1
ATOM 1035 N N . ILE A 1 128 ? 0.033 -4.079 11.874 1.00 86.75 128 ILE A N 1
ATOM 1036 C CA . ILE A 1 128 ? -1.431 -3.977 11.875 1.00 86.75 128 ILE A CA 1
ATOM 1037 C C . ILE A 1 128 ? -1.973 -4.252 13.281 1.00 86.75 128 ILE A C 1
ATOM 1039 O O . ILE A 1 128 ? -2.722 -3.434 13.806 1.00 86.75 128 ILE A O 1
ATOM 1043 N N . ALA A 1 129 ? -1.539 -5.341 13.921 1.00 86.06 129 ALA A N 1
ATOM 1044 C CA . ALA A 1 129 ? -1.974 -5.692 15.270 1.00 86.06 129 ALA A CA 1
ATOM 1045 C C . ALA A 1 129 ? -1.615 -4.609 16.305 1.00 86.06 129 ALA A C 1
ATOM 1047 O O . ALA A 1 129 ? -2.413 -4.301 17.188 1.00 86.06 129 ALA A O 1
ATOM 1048 N N . GLU A 1 130 ? -0.433 -3.996 16.198 1.00 90.25 130 GLU A N 1
ATOM 1049 C CA . GLU A 1 130 ? -0.026 -2.909 17.093 1.00 90.25 130 GLU A CA 1
ATOM 1050 C C . GLU A 1 130 ? -0.813 -1.614 16.842 1.00 90.25 130 GLU A C 1
ATOM 1052 O O . GLU A 1 130 ? -1.178 -0.924 17.795 1.00 90.25 130 GLU A O 1
ATOM 1057 N N . GLU A 1 131 ? -1.101 -1.274 15.583 1.00 86.75 131 GLU A N 1
ATOM 1058 C CA . GLU A 1 131 ? -1.968 -0.141 15.232 1.00 86.75 131 GLU A CA 1
ATOM 1059 C C . GLU A 1 131 ? -3.396 -0.348 15.752 1.00 86.75 131 GLU A C 1
ATOM 1061 O O . GLU A 1 131 ? -3.961 0.564 16.355 1.00 86.75 131 GLU A O 1
ATOM 1066 N N . GLU A 1 132 ? -3.961 -1.546 15.592 1.00 89.25 132 GLU A N 1
ATOM 1067 C CA . GLU A 1 132 ? -5.281 -1.907 16.122 1.00 89.25 132 GLU A CA 1
ATOM 1068 C C . GLU A 1 132 ? -5.307 -1.854 17.651 1.00 89.25 132 GLU A C 1
ATOM 1070 O O . GLU A 1 132 ? -6.236 -1.298 18.241 1.00 89.25 132 GLU A O 1
ATOM 1075 N N . ARG A 1 133 ? -4.254 -2.353 18.308 1.00 88.69 133 ARG A N 1
ATOM 1076 C CA . ARG A 1 133 ? -4.101 -2.259 19.764 1.00 88.69 133 ARG A CA 1
ATOM 1077 C C . ARG A 1 133 ? -4.052 -0.804 20.230 1.00 88.69 133 ARG A C 1
ATOM 1079 O O . ARG A 1 133 ? -4.687 -0.465 21.226 1.00 88.69 133 ARG A O 1
ATOM 1086 N N . LYS A 1 134 ? -3.307 0.059 19.534 1.00 91.31 134 LYS A N 1
ATOM 1087 C CA . LYS A 1 134 ? -3.242 1.497 19.841 1.00 91.31 134 LYS A CA 1
ATOM 1088 C C . LYS A 1 134 ? -4.591 2.174 19.633 1.00 91.31 134 LYS A C 1
ATOM 1090 O O . LYS A 1 134 ? -5.044 2.861 20.538 1.00 91.31 134 LYS A O 1
ATOM 1095 N N . ALA A 1 135 ? -5.258 1.919 18.511 1.00 90.25 135 ALA A N 1
ATOM 1096 C CA . ALA A 1 135 ? -6.580 2.471 18.228 1.00 90.25 135 ALA A CA 1
ATOM 1097 C C . ALA A 1 135 ? -7.614 2.059 19.290 1.00 90.25 135 ALA A C 1
ATOM 1099 O O . ALA A 1 135 ? -8.387 2.895 19.754 1.00 90.25 135 ALA A O 1
ATOM 1100 N N . ALA A 1 136 ? -7.579 0.798 19.733 1.00 89.31 136 ALA A N 1
ATOM 1101 C CA . ALA A 1 136 ? -8.406 0.307 20.831 1.00 89.31 136 ALA A CA 1
ATOM 1102 C C . ALA A 1 136 ? -8.140 1.068 22.142 1.00 89.31 136 ALA A C 1
ATOM 1104 O O . ALA A 1 136 ? -9.074 1.476 22.831 1.00 89.31 136 ALA A O 1
ATOM 1105 N N . ILE A 1 137 ? -6.868 1.295 22.479 1.00 90.00 137 ILE A N 1
ATOM 1106 C CA . ILE A 1 137 ? -6.479 2.062 23.670 1.00 90.00 137 ILE A CA 1
ATOM 1107 C C . ILE A 1 137 ? -6.913 3.525 23.558 1.00 90.00 137 ILE A C 1
ATOM 1109 O O . ILE A 1 137 ? -7.434 4.070 24.529 1.00 90.00 137 ILE A O 1
ATOM 1113 N N . ASP A 1 138 ? -6.740 4.153 22.398 1.00 91.69 138 ASP A N 1
ATOM 1114 C CA . ASP A 1 138 ? -7.144 5.541 22.162 1.00 91.69 138 ASP A CA 1
ATOM 1115 C C . ASP A 1 138 ? -8.665 5.707 22.287 1.00 91.69 138 ASP A C 1
ATOM 1117 O O . ASP A 1 138 ? -9.149 6.692 22.850 1.00 91.69 138 ASP A O 1
ATOM 1121 N N . GLU A 1 139 ? -9.440 4.721 21.831 1.00 91.38 139 GLU A N 1
ATOM 1122 C CA . GLU A 1 139 ? -10.887 4.701 22.021 1.00 91.38 139 GLU A CA 1
ATOM 1123 C C . GLU A 1 139 ? -11.272 4.556 23.500 1.00 91.38 139 GLU A C 1
ATOM 1125 O O . GLU A 1 139 ? -12.100 5.331 23.991 1.00 91.38 139 GLU A O 1
ATOM 1130 N N . MET A 1 140 ? -10.641 3.631 24.235 1.00 89.12 140 MET A N 1
ATOM 1131 C CA . MET A 1 140 ? -10.830 3.509 25.688 1.00 89.12 140 MET A CA 1
ATOM 1132 C C . MET A 1 140 ? -10.479 4.818 26.408 1.00 89.12 140 MET A C 1
ATOM 1134 O O . MET A 1 140 ? -11.222 5.268 27.282 1.00 89.12 140 MET A O 1
ATOM 1138 N N . TYR A 1 141 ? -9.371 5.457 26.023 1.00 88.50 141 TYR A N 1
ATOM 1139 C CA . TYR A 1 141 ? -8.937 6.733 26.582 1.00 88.50 141 TYR A CA 1
ATOM 1140 C C . TYR A 1 141 ? -9.946 7.847 26.301 1.00 88.50 141 TYR A C 1
ATOM 1142 O O . TYR A 1 141 ? -10.246 8.639 27.191 1.00 88.50 141 TYR A O 1
ATOM 1150 N N . ARG A 1 142 ? -10.527 7.893 25.100 1.00 88.88 142 ARG A N 1
ATOM 1151 C CA . ARG A 1 142 ? -11.564 8.871 24.759 1.00 88.88 142 ARG A CA 1
ATOM 1152 C C . ARG A 1 142 ? -12.806 8.710 25.638 1.00 88.88 142 ARG A C 1
ATOM 1154 O O . ARG A 1 142 ? -13.334 9.710 26.108 1.00 88.88 142 ARG A O 1
ATOM 1161 N N . ILE A 1 143 ? -13.239 7.475 25.905 1.00 86.94 143 ILE A N 1
ATOM 1162 C CA . ILE A 1 143 ? -14.367 7.186 26.812 1.00 86.94 143 ILE A CA 1
ATOM 1163 C C . ILE A 1 143 ? -14.047 7.626 28.245 1.00 86.94 143 ILE A C 1
ATOM 1165 O O . ILE A 1 143 ? -14.902 8.193 28.925 1.00 86.94 143 ILE A O 1
ATOM 1169 N N . TYR A 1 144 ? -12.813 7.381 28.694 1.00 84.38 144 TYR A N 1
ATOM 1170 C CA . TYR A 1 144 ? -12.319 7.843 29.989 1.00 84.38 144 TYR A CA 1
ATOM 1171 C C . TYR A 1 144 ? -12.3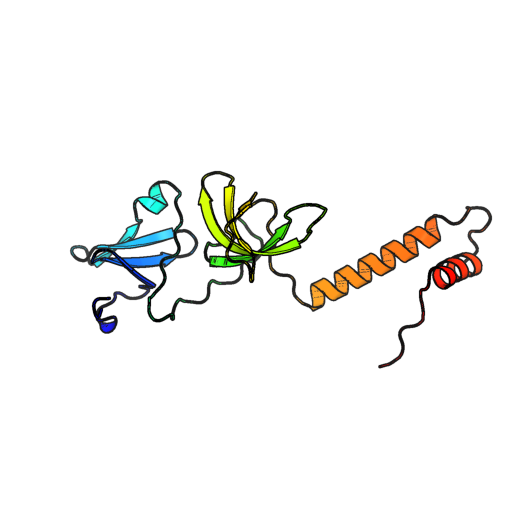11 9.379 30.079 1.00 84.38 144 TYR A C 1
ATOM 1173 O O . TYR A 1 144 ? -12.773 9.942 31.068 1.00 84.38 144 TYR A O 1
ATOM 1181 N N . ALA A 1 145 ? -11.807 10.061 29.048 1.00 84.69 145 ALA A N 1
ATOM 1182 C CA . ALA A 1 145 ? -11.667 11.514 29.019 1.00 84.69 145 ALA A CA 1
ATOM 1183 C C . ALA A 1 145 ? -13.012 12.254 28.926 1.00 84.69 145 ALA A C 1
ATOM 1185 O O . ALA A 1 145 ? -13.111 13.384 29.397 1.00 84.69 145 ALA A O 1
ATOM 1186 N N . ASP A 1 146 ? -14.039 11.623 28.351 1.00 85.50 146 ASP A N 1
ATOM 1187 C CA . ASP A 1 146 ? -15.398 12.173 28.250 1.00 85.50 146 ASP A CA 1
ATOM 1188 C C . ASP A 1 146 ? -16.168 12.118 29.588 1.00 85.50 146 ASP A C 1
ATOM 1190 O O . ASP A 1 146 ? -17.250 12.690 29.718 1.00 85.50 146 ASP A O 1
ATOM 1194 N N . GLN A 1 147 ? -15.617 11.455 30.616 1.00 79.69 147 GLN A N 1
ATOM 1195 C CA . GLN A 1 147 ? -16.234 11.421 31.941 1.00 79.69 147 GLN A CA 1
ATOM 1196 C C . GLN A 1 147 ? -16.173 12.801 32.619 1.00 79.69 147 GLN A C 1
ATOM 1198 O O . GLN A 1 147 ? -15.109 13.432 32.647 1.00 79.69 147 GLN A O 1
ATOM 1203 N N . PRO A 1 148 ? -17.275 13.272 33.238 1.00 77.62 148 PRO A N 1
ATOM 1204 C CA . PRO A 1 148 ? -17.288 14.543 33.951 1.00 77.62 148 PRO A CA 1
ATOM 1205 C C . PRO A 1 148 ? -16.161 14.641 34.991 1.00 77.62 148 PRO A C 1
ATOM 1207 O O . PRO A 1 148 ? -15.861 13.697 35.718 1.00 77.62 148 PRO A O 1
ATOM 1210 N N . VAL A 1 149 ? -15.548 15.821 35.119 1.00 66.94 149 VAL A N 1
ATOM 1211 C CA . VAL A 1 149 ? -14.437 16.055 36.068 1.00 66.94 149 VAL A CA 1
ATOM 1212 C C . VAL A 1 149 ? -14.861 15.789 37.524 1.00 66.94 149 VAL A C 1
ATOM 1214 O O . VAL A 1 149 ? -14.051 15.366 38.342 1.00 66.94 149 VAL A O 1
ATOM 1217 N N . ALA A 1 150 ? -16.147 15.972 37.847 1.00 61.03 150 ALA A N 1
ATOM 1218 C CA . ALA A 1 150 ? -16.706 15.670 39.168 1.00 61.03 150 ALA A CA 1
ATOM 1219 C C . ALA A 1 150 ? -16.804 14.156 39.473 1.00 61.03 150 ALA A C 1
ATOM 1221 O O . ALA A 1 150 ? -16.917 13.781 40.637 1.00 61.03 150 ALA A O 1
ATOM 1222 N N . THR A 1 151 ? -16.738 13.303 38.446 1.00 58.25 151 THR A N 1
ATOM 1223 C CA . THR A 1 151 ? -16.873 11.835 38.492 1.00 58.25 151 THR A CA 1
ATOM 1224 C C . THR A 1 151 ? -15.604 11.134 38.002 1.00 58.25 151 THR A C 1
ATOM 1226 O O . THR A 1 151 ? -15.648 9.985 37.576 1.00 58.25 151 THR A O 1
ATOM 1229 N N . HIS A 1 152 ? -14.445 11.799 38.083 1.00 66.81 152 HIS A N 1
ATOM 1230 C CA . HIS A 1 152 ? -13.127 11.238 37.745 1.00 66.81 152 HIS A CA 1
ATOM 1231 C C . HIS A 1 152 ? -12.652 10.186 38.772 1.00 66.81 152 HIS A C 1
ATOM 1233 O O . HIS A 1 152 ? -11.498 10.148 39.202 1.00 66.81 152 HIS A O 1
ATOM 1239 N N . ASN A 1 153 ? -13.569 9.329 39.217 1.00 81.31 153 ASN A N 1
ATOM 1240 C CA . ASN A 1 153 ? -13.272 8.155 40.000 1.00 81.31 153 ASN A CA 1
ATOM 1241 C C . ASN A 1 153 ? -12.942 7.017 39.019 1.00 81.31 153 ASN A C 1
ATOM 1243 O O . ASN A 1 153 ? -13.655 6.765 38.049 1.00 81.31 153 ASN A O 1
ATOM 1247 N N . VAL A 1 154 ? -11.839 6.313 39.280 1.00 82.12 154 VAL A N 1
ATOM 1248 C CA . VAL A 1 154 ? -11.327 5.258 38.388 1.00 82.12 154 VAL A CA 1
ATOM 1249 C C . VAL A 1 154 ? -12.366 4.153 38.154 1.00 82.12 154 VAL A C 1
ATOM 1251 O O . VAL A 1 154 ? -12.413 3.568 37.078 1.00 82.12 154 VAL A O 1
ATOM 1254 N N . ARG A 1 155 ? -13.227 3.868 39.135 1.00 85.19 155 ARG A N 1
ATOM 1255 C CA . ARG A 1 155 ? -14.219 2.789 39.065 1.00 85.19 155 ARG A CA 1
ATOM 1256 C C . ARG A 1 155 ? -15.361 3.096 38.093 1.00 85.19 155 ARG A C 1
ATOM 1258 O O . ARG A 1 155 ? -15.779 2.196 37.375 1.00 85.19 155 ARG A O 1
ATOM 1265 N N . GLU A 1 156 ? -15.846 4.332 38.064 1.00 84.56 156 GLU A N 1
ATOM 1266 C CA . GLU A 1 156 ? -16.893 4.808 37.152 1.00 84.56 156 GLU A CA 1
ATOM 1267 C C . GLU A 1 156 ? -16.369 4.888 35.721 1.00 84.56 156 GLU A C 1
ATOM 1269 O O . GLU A 1 156 ? -17.031 4.401 34.809 1.00 84.56 156 GLU A O 1
ATOM 1274 N N . CYS A 1 157 ? -15.137 5.367 35.518 1.00 85.50 157 CYS A N 1
ATOM 1275 C CA . CYS A 1 157 ? -14.526 5.340 34.190 1.00 85.50 157 CYS A CA 1
ATOM 1276 C C . CYS A 1 157 ? -14.338 3.903 33.668 1.00 85.50 157 CYS A C 1
ATOM 1278 O O . CYS A 1 157 ? -14.598 3.629 32.497 1.00 85.50 157 CYS A O 1
ATOM 1280 N N . LEU A 1 158 ? -13.920 2.965 34.529 1.00 87.44 158 LEU A N 1
ATOM 1281 C CA . LEU A 1 158 ? -13.820 1.547 34.161 1.00 87.44 158 LEU A CA 1
ATOM 1282 C C . LEU A 1 158 ? -15.194 0.924 33.872 1.00 87.44 158 LEU A C 1
ATOM 1284 O O . LEU A 1 158 ? -15.295 0.094 32.970 1.00 87.44 158 LEU A O 1
ATOM 1288 N N . ALA A 1 159 ? -16.242 1.330 34.596 1.00 87.00 159 ALA A N 1
ATOM 1289 C CA . ALA A 1 159 ? -17.612 0.917 34.303 1.00 87.00 159 ALA A CA 1
ATOM 1290 C C . ALA A 1 159 ? -18.060 1.427 32.925 1.00 87.00 159 ALA A C 1
ATOM 1292 O O . ALA A 1 159 ? -18.551 0.634 32.133 1.00 87.00 159 ALA A O 1
ATOM 1293 N N . ALA A 1 160 ? -17.782 2.688 32.579 1.00 87.38 160 ALA A N 1
ATOM 1294 C CA . ALA A 1 160 ? -18.105 3.244 31.263 1.00 87.38 160 ALA A CA 1
ATOM 1295 C C . ALA A 1 160 ? -17.391 2.514 30.108 1.00 87.38 160 ALA A C 1
ATOM 1297 O O . ALA A 1 160 ? -17.990 2.256 29.064 1.00 87.38 160 ALA A O 1
ATOM 1298 N N . ILE A 1 161 ? -16.121 2.134 30.296 1.00 90.25 161 ILE A N 1
ATOM 1299 C CA . ILE A 1 161 ? -15.382 1.310 29.324 1.00 90.25 161 ILE A CA 1
ATOM 1300 C C . ILE A 1 161 ? -15.989 -0.099 29.227 1.00 90.25 161 ILE A C 1
ATOM 1302 O O . ILE A 1 161 ? -16.099 -0.659 28.140 1.00 90.25 161 ILE A O 1
ATOM 1306 N N . TYR A 1 162 ? -16.410 -0.696 30.341 1.00 89.44 162 TYR A N 1
ATOM 1307 C CA . TYR A 1 162 ? -17.084 -1.994 30.312 1.00 89.44 162 TYR 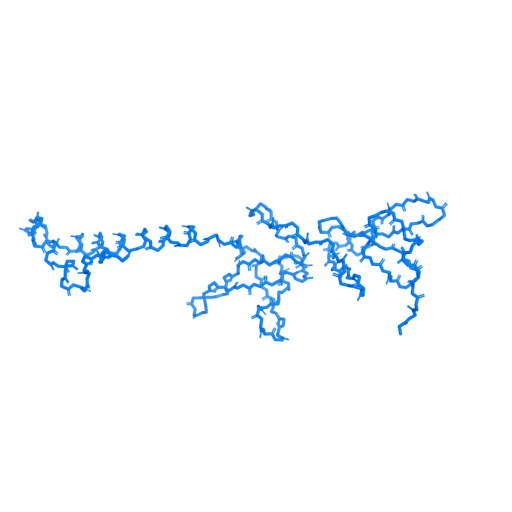A CA 1
ATOM 1308 C C . TYR A 1 162 ? -18.455 -1.915 29.614 1.00 89.44 162 TYR A C 1
ATOM 1310 O O . TYR A 1 162 ? -18.798 -2.783 28.804 1.00 89.44 162 TYR A O 1
ATOM 1318 N N . ASP A 1 163 ? -19.225 -0.863 29.875 1.00 90.88 163 ASP A N 1
ATOM 1319 C CA . ASP A 1 163 ? -20.566 -0.659 29.327 1.00 90.88 163 ASP A CA 1
ATOM 1320 C C . ASP A 1 163 ? -20.550 -0.351 27.821 1.00 90.88 163 ASP A C 1
ATOM 1322 O O . ASP A 1 163 ? -21.510 -0.680 27.125 1.00 90.88 163 ASP A O 1
ATOM 1326 N N . SER A 1 164 ? -19.442 0.169 27.277 1.00 89.31 164 SER A N 1
ATOM 1327 C CA . SER A 1 164 ? -19.251 0.310 25.823 1.00 89.31 164 SER A CA 1
ATOM 1328 C C . SER A 1 164 ? -18.918 -1.005 25.102 1.00 89.31 164 SER A C 1
ATOM 1330 O O . SER A 1 164 ? -18.797 -1.025 23.879 1.00 89.31 164 SER A O 1
ATOM 1332 N N . GLY A 1 165 ? -18.833 -2.120 25.837 1.00 89.06 165 GLY A N 1
ATOM 1333 C CA . GLY A 1 165 ? -18.725 -3.468 25.275 1.00 89.06 165 GLY A CA 1
ATOM 1334 C C . GLY A 1 165 ? -17.345 -4.111 25.396 1.00 89.06 165 GLY A C 1
ATOM 1335 O O . GLY A 1 165 ? -17.198 -5.276 25.025 1.00 89.06 165 GLY A O 1
ATOM 1336 N N . TRP A 1 166 ? -16.349 -3.424 25.963 1.00 88.31 166 TRP A N 1
ATOM 1337 C CA . TRP A 1 166 ? -15.025 -4.012 26.178 1.00 88.31 166 TRP A CA 1
ATOM 1338 C C . TRP A 1 166 ? -15.071 -5.133 27.220 1.00 88.31 166 TRP A C 1
ATOM 1340 O O . TRP A 1 166 ? -15.745 -5.049 28.252 1.00 88.31 166 TRP A O 1
ATOM 1350 N N . ARG A 1 167 ? -14.347 -6.220 26.952 1.00 88.19 167 ARG A N 1
ATOM 1351 C CA . ARG A 1 167 ? -14.278 -7.411 27.808 1.00 88.19 167 ARG A CA 1
ATOM 1352 C C . ARG A 1 167 ? -12.829 -7.843 27.980 1.00 88.19 167 ARG A C 1
ATOM 1354 O O . ARG A 1 167 ? -11.966 -7.495 27.179 1.00 88.19 167 ARG A O 1
ATOM 1361 N N . LYS A 1 168 ? -12.568 -8.627 29.027 1.00 84.88 168 LYS A N 1
ATOM 1362 C CA . LYS A 1 168 ? -11.273 -9.288 29.201 1.00 84.88 168 LYS A CA 1
ATOM 1363 C C . LYS A 1 168 ? -11.032 -10.198 27.991 1.00 84.88 168 LYS A C 1
ATOM 1365 O O . LYS A 1 168 ? -11.896 -11.015 27.677 1.00 84.88 168 LYS A O 1
ATOM 1370 N N . ALA A 1 169 ? -9.877 -10.065 27.343 1.00 79.00 169 ALA A N 1
ATOM 1371 C CA . ALA A 1 169 ? -9.442 -11.037 26.349 1.00 79.00 169 ALA A CA 1
ATOM 1372 C C . ALA A 1 169 ? -9.342 -12.414 27.030 1.00 79.00 169 ALA A C 1
ATOM 1374 O O . ALA A 1 169 ? -8.728 -12.537 28.092 1.00 79.00 169 ALA A O 1
ATOM 1375 N N . GLY A 1 170 ? -10.032 -13.416 26.486 1.00 67.19 170 GLY A N 1
ATOM 1376 C CA . GLY A 1 170 ? -9.914 -14.787 26.975 1.00 67.19 170 GLY A CA 1
ATOM 1377 C C . GLY A 1 170 ? -8.524 -15.333 26.659 1.00 67.19 170 GLY A C 1
ATOM 1378 O O . GLY A 1 170 ? -7.981 -15.022 25.602 1.00 67.19 170 GLY A O 1
ATOM 1379 N N . ASP A 1 171 ? -7.965 -16.131 27.567 1.00 53.00 171 ASP A N 1
ATOM 1380 C CA . ASP A 1 171 ? -6.760 -16.911 27.289 1.00 53.00 171 ASP A CA 1
ATOM 1381 C C . ASP A 1 171 ? -7.155 -18.005 26.277 1.00 53.00 171 ASP A C 1
ATOM 1383 O O . ASP A 1 171 ? -7.801 -18.988 26.649 1.00 53.00 171 ASP A O 1
ATOM 1387 N N . ALA A 1 172 ? -6.870 -17.775 24.994 1.00 47.00 172 ALA A N 1
ATOM 1388 C CA . ALA A 1 172 ? -6.997 -18.756 23.916 1.00 47.00 172 ALA A CA 1
ATOM 1389 C C . ALA A 1 172 ? -5.613 -19.292 23.542 1.00 47.00 172 ALA A C 1
ATOM 1391 O O . ALA A 1 172 ? -4.673 -18.467 23.467 1.00 47.00 172 ALA A O 1
#

Foldseek 3Di:
DDPDDCVPADPQFFADDPNWTWHDDFQWIWTQDPVVRDTDTDVCVVQVKGADHHDPVRPDDQQDFDPFPDFHGQQHWWWFQDDPVPGTFIWGFGIDDDQWTWIHTPPDPDIDIDGRVRTDTDDDPVRVVVVVVVVLVVVLVVLLVPDDPVPNDPVVSVVSSVVVPDDPDDPD

Radius of gyration: 25.03 Å; chains: 1; bounding box: 50×35×72 Å

pLDDT: mean 80.17, std 12.5, range [47.0, 94.44]